Protein AF-S4RCI8-F1 (afdb_monomer_lite)

Secondary structure (DSSP, 8-state):
-HHHHHHHHHHHHHHHHHHHH---HHHHHHHHHHTTT-HHHHHHHHHHGGG--SSS-SS-----------

Foldseek 3Di:
DVVVVVVVLLVVLLVVCCVVVVDDSVLSSVLCVVVVNPSVNSNCCVVCVVPDDPDDPPPDDDDPPDDDDD

Sequence (70 aa):
MSVEMDELRHQVMINQFVLTAGCAADQAKQLLQAAHWQFETALSTFFQDGNMPQSHQYHQMVSICHMTPA

pLDDT: mean 77.14, std 20.15, range [41.5, 96.5]

Radius of gyration: 20.31 Å; chains: 1; bounding box: 73×22×36 Å

Structure (mmCIF, N/CA/C/O backbone):
data_AF-S4RCI8-F1
#
_entry.id   AF-S4RCI8-F1
#
loop_
_atom_site.group_PDB
_atom_site.id
_atom_site.type_symbol
_atom_site.label_atom_id
_atom_site.label_alt_id
_atom_site.label_comp_id
_atom_site.label_asym_id
_atom_site.label_entity_id
_atom_site.label_seq_id
_atom_site.pdbx_PDB_ins_code
_atom_site.Cartn_x
_atom_site.Cartn_y
_atom_site.Cartn_z
_atom_site.occupancy
_atom_site.B_iso_or_equiv
_atom_site.auth_seq_id
_atom_site.auth_comp_id
_atom_site.auth_asym_id
_atom_site.auth_atom_id
_atom_site.pdbx_PDB_model_num
ATOM 1 N N . MET A 1 1 ? -19.355 -8.107 8.528 1.00 56.22 1 MET A N 1
ATOM 2 C CA . MET A 1 1 ? -19.383 -6.738 7.966 1.00 56.22 1 MET A CA 1
ATOM 3 C C . MET A 1 1 ? -18.063 -5.988 8.167 1.00 56.22 1 MET A C 1
ATOM 5 O O . MET A 1 1 ? -17.770 -5.125 7.362 1.00 56.22 1 MET A O 1
ATOM 9 N N . SER A 1 2 ? -17.239 -6.314 9.173 1.00 60.25 2 SER A N 1
ATOM 10 C CA . SER A 1 2 ? -15.971 -5.600 9.434 1.00 60.25 2 SER A CA 1
ATOM 11 C C . SER A 1 2 ? -14.780 -6.047 8.570 1.00 60.25 2 SER A C 1
ATOM 13 O O . SER A 1 2 ? -13.897 -5.243 8.306 1.00 60.25 2 SER A O 1
ATOM 15 N N . VAL A 1 3 ? -14.760 -7.307 8.120 1.00 68.62 3 VAL A N 1
ATOM 16 C CA . VAL A 1 3 ? -13.657 -7.879 7.316 1.00 68.62 3 VAL A CA 1
ATOM 17 C C . VAL A 1 3 ? -13.563 -7.274 5.912 1.00 68.62 3 VAL A C 1
ATOM 19 O O . VAL A 1 3 ? -12.473 -7.011 5.424 1.00 68.62 3 VAL A O 1
ATOM 22 N N . GLU A 1 4 ? -14.705 -6.946 5.310 1.00 71.88 4 GLU A N 1
ATOM 23 C CA . GLU A 1 4 ? -14.775 -6.435 3.936 1.00 71.88 4 GLU A CA 1
ATOM 24 C C . GLU A 1 4 ? -14.182 -5.023 3.809 1.00 71.88 4 GLU A C 1
ATOM 26 O O . GLU A 1 4 ? -13.505 -4.711 2.831 1.00 71.88 4 GLU A O 1
ATOM 31 N N . MET A 1 5 ? -14.369 -4.174 4.828 1.00 82.12 5 MET A N 1
ATOM 32 C CA . MET A 1 5 ? -13.771 -2.835 4.832 1.00 82.12 5 MET A CA 1
ATOM 33 C C . MET A 1 5 ? -12.267 -2.852 5.074 1.00 82.12 5 MET A C 1
ATOM 35 O O . MET A 1 5 ? -11.562 -1.982 4.566 1.00 82.12 5 MET A O 1
ATOM 39 N N . ASP A 1 6 ? -11.770 -3.835 5.818 1.00 85.19 6 ASP A N 1
ATOM 40 C CA . ASP A 1 6 ? -10.337 -4.016 6.028 1.00 85.19 6 ASP A CA 1
ATOM 41 C C . ASP A 1 6 ? -9.653 -4.466 4.726 1.00 85.19 6 ASP A C 1
ATOM 43 O O . ASP A 1 6 ? -8.659 -3.876 4.302 1.00 85.19 6 ASP A O 1
ATOM 47 N N . GLU A 1 7 ? -10.266 -5.405 3.997 1.00 87.44 7 GLU A N 1
ATOM 48 C CA . GLU A 1 7 ? -9.815 -5.815 2.662 1.00 87.44 7 GLU A CA 1
ATOM 49 C C . GLU A 1 7 ? -9.852 -4.665 1.646 1.00 87.44 7 GLU A C 1
ATOM 51 O O . GLU A 1 7 ? -8.886 -4.465 0.902 1.00 87.44 7 GLU A O 1
ATOM 56 N N . LEU A 1 8 ? -10.920 -3.858 1.639 1.00 92.38 8 LEU A N 1
ATOM 57 C CA . LEU A 1 8 ? -11.012 -2.692 0.759 1.00 92.38 8 LEU A CA 1
ATOM 58 C C . LEU A 1 8 ? -9.934 -1.653 1.089 1.00 92.38 8 LEU A C 1
ATOM 60 O O . LEU A 1 8 ? -9.289 -1.117 0.187 1.00 92.38 8 LEU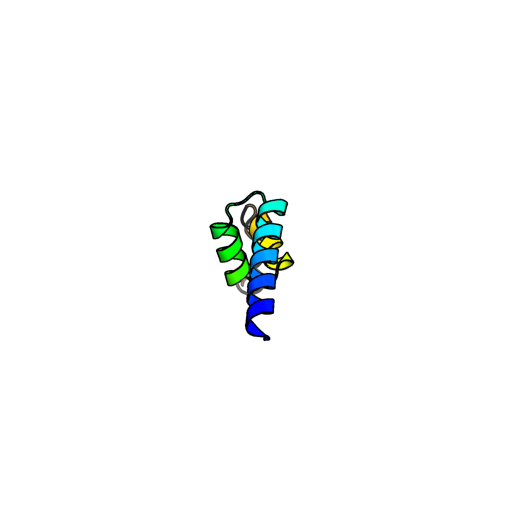 A O 1
ATOM 64 N N . ARG A 1 9 ? -9.696 -1.390 2.377 1.00 91.75 9 ARG A N 1
ATOM 65 C CA . ARG A 1 9 ? -8.653 -0.466 2.835 1.00 91.75 9 ARG A CA 1
ATOM 66 C C . ARG A 1 9 ? -7.267 -0.941 2.393 1.00 91.75 9 ARG A C 1
ATOM 68 O O . ARG A 1 9 ? -6.482 -0.134 1.897 1.00 91.75 9 ARG A O 1
ATOM 75 N N . HIS A 1 10 ? -6.980 -2.236 2.524 1.00 94.00 10 HIS A N 1
ATOM 76 C CA . HIS A 1 10 ? -5.742 -2.848 2.043 1.00 94.00 10 HIS A CA 1
ATOM 77 C C . HIS A 1 10 ? -5.555 -2.672 0.532 1.00 94.00 10 HIS A C 1
ATOM 79 O O . HIS A 1 10 ? -4.492 -2.235 0.093 1.00 94.00 10 HIS A O 1
ATOM 85 N N . GLN A 1 11 ? -6.597 -2.923 -0.261 1.00 94.44 11 GLN A N 1
ATOM 86 C CA . GLN A 1 11 ? -6.571 -2.720 -1.713 1.00 94.44 11 GLN A CA 1
ATOM 87 C C . GLN A 1 11 ? -6.338 -1.253 -2.100 1.00 94.44 11 GLN A C 1
ATOM 89 O O . GLN A 1 11 ? -5.498 -0.958 -2.951 1.00 94.44 11 GLN A O 1
ATOM 94 N N . VAL A 1 12 ? -7.027 -0.315 -1.444 1.00 95.38 12 VAL A N 1
ATOM 95 C CA . VAL A 1 12 ? -6.837 1.125 -1.682 1.00 95.38 12 VAL A CA 1
ATOM 96 C C . VAL A 1 12 ? -5.413 1.554 -1.336 1.00 95.38 12 VAL A C 1
ATOM 98 O O . VAL A 1 12 ? -4.815 2.315 -2.094 1.00 95.38 12 VAL A O 1
ATOM 101 N N . MET A 1 13 ? -4.837 1.044 -0.243 1.00 95.44 13 MET A N 1
ATOM 102 C CA . MET A 1 13 ? -3.446 1.332 0.115 1.00 95.44 13 MET A CA 1
ATOM 103 C C . MET A 1 13 ? -2.460 0.806 -0.932 1.00 95.44 13 MET A C 1
ATOM 105 O O . MET A 1 13 ? -1.541 1.535 -1.299 1.00 95.44 13 MET A O 1
ATOM 109 N N . ILE A 1 14 ? -2.666 -0.407 -1.458 1.00 96.44 14 ILE A N 1
ATOM 110 C CA . ILE A 1 14 ? -1.831 -0.963 -2.536 1.00 96.44 14 ILE A CA 1
ATOM 111 C C . ILE A 1 14 ? -1.901 -0.066 -3.772 1.00 96.44 14 ILE A C 1
ATOM 113 O O . ILE A 1 14 ? -0.865 0.344 -4.289 1.00 96.44 14 ILE A O 1
ATOM 117 N N . ASN A 1 15 ? -3.106 0.298 -4.212 1.00 95.81 15 ASN A N 1
ATOM 118 C CA . ASN A 1 15 ? -3.281 1.152 -5.385 1.00 95.81 15 ASN A CA 1
ATOM 119 C C . ASN A 1 15 ? -2.664 2.536 -5.184 1.00 95.81 15 ASN A C 1
ATOM 121 O O . ASN A 1 15 ? -1.974 3.032 -6.070 1.00 95.81 15 ASN A O 1
ATOM 125 N N . GLN A 1 16 ? -2.850 3.140 -4.009 1.00 96.50 16 GLN A N 1
ATOM 126 C CA . GLN A 1 16 ? -2.216 4.416 -3.692 1.00 96.50 16 GLN A CA 1
ATOM 127 C C . GLN A 1 16 ? -0.694 4.322 -3.714 1.00 96.50 16 GLN A C 1
ATOM 129 O O . GLN A 1 16 ? -0.029 5.241 -4.190 1.00 96.50 16 GLN A O 1
ATOM 134 N N . PHE A 1 17 ? -0.134 3.213 -3.238 1.00 95.19 17 PHE A N 1
ATOM 135 C CA . PHE A 1 17 ? 1.305 3.005 -3.239 1.00 95.19 17 PHE A CA 1
ATOM 136 C C . PHE A 1 17 ? 1.827 2.872 -4.669 1.00 95.19 17 PHE A C 1
ATOM 138 O O . PHE A 1 17 ? 2.783 3.546 -5.033 1.00 95.19 17 PHE A O 1
ATOM 145 N N . VAL A 1 18 ? 1.164 2.067 -5.502 1.00 95.81 18 VAL A N 1
ATOM 146 C CA . VAL A 1 18 ? 1.487 1.905 -6.928 1.00 95.81 18 VAL A CA 1
ATOM 147 C C . VAL A 1 18 ? 1.432 3.241 -7.666 1.00 95.81 18 VAL A C 1
ATOM 149 O O . VAL A 1 18 ? 2.358 3.563 -8.402 1.00 95.81 18 VAL A O 1
ATOM 152 N N . LEU A 1 19 ? 0.389 4.042 -7.444 1.00 95.44 19 LEU A N 1
ATOM 153 C CA . LEU A 1 19 ? 0.235 5.350 -8.087 1.00 95.44 19 LEU A CA 1
ATOM 154 C C . LEU A 1 19 ? 1.298 6.361 -7.636 1.00 95.44 19 LEU A C 1
ATOM 156 O O . LEU A 1 19 ? 1.726 7.187 -8.435 1.00 95.44 19 LEU A O 1
ATOM 160 N N . THR A 1 20 ? 1.727 6.295 -6.373 1.00 93.44 20 THR A N 1
ATOM 161 C CA . THR A 1 20 ? 2.699 7.241 -5.798 1.00 93.44 20 THR A CA 1
ATOM 162 C C . THR A 1 20 ? 4.142 6.847 -6.119 1.00 93.44 20 THR A C 1
ATOM 164 O O . THR A 1 20 ? 4.942 7.686 -6.520 1.00 93.44 20 THR A O 1
ATOM 167 N N . ALA A 1 21 ? 4.483 5.571 -5.933 1.00 91.88 21 ALA A N 1
ATOM 168 C CA . ALA A 1 21 ? 5.832 5.031 -6.086 1.00 91.88 21 ALA A CA 1
ATOM 169 C C . ALA A 1 21 ? 6.118 4.487 -7.496 1.00 91.88 21 ALA A C 1
ATOM 171 O O . ALA A 1 21 ? 7.265 4.180 -7.812 1.00 91.88 21 ALA A O 1
ATOM 172 N N . GLY A 1 22 ? 5.093 4.320 -8.338 1.00 92.69 22 GLY A N 1
ATOM 173 C CA . GLY A 1 22 ? 5.231 3.781 -9.695 1.00 92.69 22 GLY A CA 1
ATOM 174 C C . GLY A 1 22 ? 5.652 2.307 -9.747 1.00 92.69 22 GLY A C 1
ATOM 175 O O . GLY A 1 22 ? 6.249 1.880 -10.731 1.00 92.69 22 GLY A O 1
ATOM 176 N N . CYS A 1 23 ? 5.393 1.534 -8.689 1.00 92.00 23 CYS A N 1
ATOM 177 C CA . CYS A 1 23 ? 5.833 0.138 -8.561 1.00 92.00 23 CYS A CA 1
ATOM 178 C C . CYS A 1 23 ? 4.750 -0.878 -8.922 1.00 92.00 23 CYS A C 1
ATOM 180 O O . CYS A 1 23 ? 3.574 -0.548 -9.025 1.00 92.00 23 CYS A O 1
ATOM 182 N N . ALA A 1 24 ? 5.132 -2.148 -9.062 1.00 95.25 24 ALA A N 1
ATOM 183 C CA . ALA A 1 24 ? 4.169 -3.230 -9.233 1.00 95.25 24 ALA A CA 1
ATOM 184 C C . ALA A 1 24 ? 3.289 -3.405 -7.979 1.00 95.25 24 ALA A C 1
ATOM 186 O O . ALA A 1 24 ? 3.763 -3.277 -6.849 1.00 95.25 24 ALA A O 1
ATOM 187 N N . ALA A 1 25 ? 2.018 -3.768 -8.175 1.00 94.06 25 ALA A N 1
ATOM 188 C CA . ALA A 1 25 ? 1.068 -3.992 -7.079 1.00 94.06 25 ALA A CA 1
ATOM 189 C C . ALA A 1 25 ? 1.523 -5.083 -6.097 1.00 94.06 25 ALA A C 1
ATOM 191 O O . ALA A 1 25 ? 1.299 -4.961 -4.894 1.00 94.06 25 ALA A O 1
ATOM 192 N N . ASP A 1 26 ? 2.208 -6.118 -6.590 1.00 93.81 26 ASP A N 1
ATOM 193 C CA . ASP A 1 26 ? 2.760 -7.180 -5.745 1.00 93.81 26 ASP A CA 1
ATOM 194 C C . ASP A 1 26 ? 3.869 -6.651 -4.818 1.00 93.81 26 ASP A C 1
ATOM 196 O O . ASP A 1 26 ? 3.860 -6.897 -3.613 1.00 93.81 26 ASP A O 1
ATOM 200 N N . GLN A 1 27 ? 4.755 -5.806 -5.352 1.00 92.44 27 GLN A N 1
ATOM 201 C CA . GLN A 1 27 ? 5.816 -5.160 -4.580 1.00 92.44 27 GLN A CA 1
ATOM 202 C C . GLN A 1 27 ? 5.248 -4.175 -3.549 1.00 92.44 27 GLN A C 1
ATOM 204 O O . GLN A 1 27 ? 5.661 -4.183 -2.389 1.00 92.44 27 GLN A O 1
ATOM 209 N N . ALA A 1 28 ? 4.256 -3.372 -3.943 1.00 94.50 28 ALA A N 1
ATOM 210 C CA . ALA A 1 28 ? 3.529 -2.486 -3.037 1.00 94.50 28 ALA A CA 1
ATOM 211 C C . ALA A 1 28 ? 2.879 -3.260 -1.881 1.00 94.50 28 ALA A C 1
ATOM 213 O O . ALA A 1 28 ? 2.982 -2.855 -0.723 1.00 94.50 28 ALA A O 1
ATOM 214 N N . LYS A 1 29 ? 2.251 -4.404 -2.177 1.00 94.25 29 LYS A N 1
ATOM 215 C CA . LYS A 1 29 ? 1.643 -5.276 -1.171 1.00 94.25 29 LYS A CA 1
ATOM 216 C C . LYS A 1 29 ? 2.679 -5.806 -0.182 1.00 94.25 29 LYS A C 1
ATOM 218 O O . LYS A 1 29 ? 2.449 -5.707 1.019 1.00 94.25 29 LYS A O 1
ATOM 223 N N . GLN A 1 30 ? 3.813 -6.317 -0.659 1.00 94.44 30 GLN A N 1
ATOM 224 C CA . GLN A 1 30 ? 4.876 -6.834 0.210 1.00 94.44 30 GLN A CA 1
ATOM 225 C C . GLN A 1 30 ? 5.413 -5.755 1.161 1.00 94.44 30 GLN A C 1
ATOM 227 O O . GLN A 1 30 ? 5.547 -5.998 2.359 1.00 94.44 30 GLN A O 1
ATOM 232 N N . LEU A 1 31 ? 5.651 -4.544 0.651 1.00 93.62 31 LEU A N 1
ATOM 233 C CA . LEU A 1 31 ? 6.137 -3.411 1.446 1.00 93.62 31 LEU A CA 1
ATOM 234 C C . LEU A 1 31 ? 5.112 -2.956 2.483 1.00 93.62 31 LEU A C 1
ATOM 236 O O . LEU A 1 31 ? 5.456 -2.748 3.645 1.00 93.62 31 LEU A O 1
ATOM 240 N N . LEU A 1 32 ? 3.843 -2.845 2.087 1.00 94.31 32 LEU A N 1
ATOM 241 C CA . LEU A 1 32 ? 2.767 -2.510 3.011 1.00 94.31 32 LEU A CA 1
ATOM 242 C C . LEU A 1 32 ? 2.611 -3.587 4.086 1.00 94.31 32 LEU A C 1
ATOM 244 O O . LEU A 1 32 ? 2.510 -3.239 5.255 1.00 94.31 32 LEU A O 1
ATOM 248 N N . GLN A 1 33 ? 2.663 -4.876 3.744 1.00 93.50 33 GLN A N 1
ATOM 249 C CA . GLN A 1 33 ? 2.601 -5.954 4.737 1.00 93.50 33 GLN A CA 1
ATOM 250 C C . GLN A 1 33 ? 3.793 -5.918 5.704 1.00 93.50 33 GLN A C 1
ATOM 252 O O . GLN A 1 33 ? 3.589 -6.021 6.914 1.00 93.50 33 GLN A O 1
ATOM 257 N N . ALA A 1 34 ? 5.013 -5.716 5.196 1.00 91.31 34 ALA A N 1
ATOM 258 C CA . ALA A 1 34 ? 6.221 -5.590 6.013 1.00 91.31 34 ALA A CA 1
ATOM 259 C C . ALA A 1 34 ? 6.173 -4.370 6.950 1.00 91.31 34 ALA A C 1
ATOM 261 O O . ALA A 1 34 ? 6.665 -4.429 8.074 1.00 91.31 34 ALA A O 1
ATOM 262 N N . ALA A 1 35 ? 5.531 -3.284 6.516 1.00 93.25 35 ALA A N 1
ATOM 263 C CA . ALA A 1 35 ? 5.316 -2.079 7.308 1.00 93.25 35 ALA A CA 1
ATOM 264 C C . ALA A 1 35 ? 4.048 -2.135 8.182 1.00 93.25 35 ALA A C 1
ATOM 266 O O . ALA A 1 35 ? 3.605 -1.096 8.664 1.00 93.25 35 ALA A O 1
ATOM 267 N N . HIS A 1 36 ? 3.418 -3.302 8.369 1.0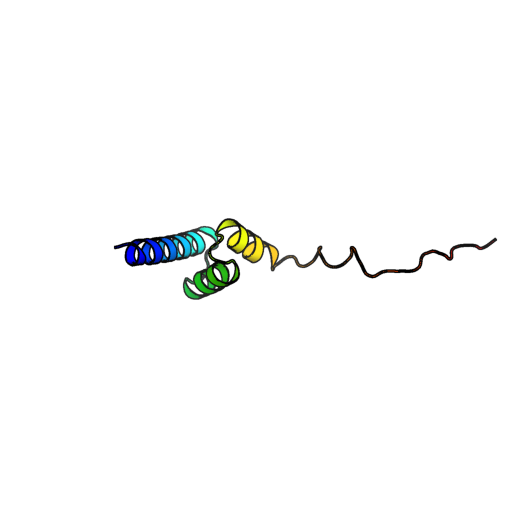0 92.62 36 HIS A N 1
ATOM 268 C CA . HIS A 1 36 ? 2.148 -3.438 9.103 1.00 92.62 36 HIS A CA 1
ATOM 269 C C . HIS A 1 36 ? 1.047 -2.486 8.600 1.00 92.62 36 HIS A C 1
ATOM 271 O O . HIS A 1 36 ? 0.300 -1.886 9.376 1.00 92.62 36 HIS A O 1
ATOM 277 N N . TRP A 1 37 ? 0.982 -2.318 7.284 1.00 92.38 37 TRP A N 1
ATOM 278 C CA . TRP A 1 37 ? 0.082 -1.425 6.562 1.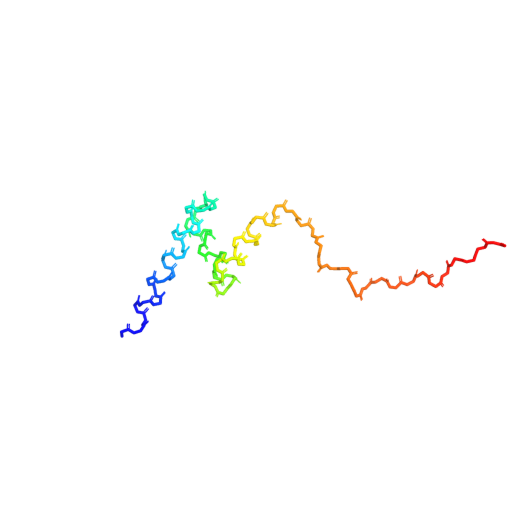00 92.38 37 TRP A CA 1
ATOM 279 C C . TRP A 1 37 ? 0.214 0.057 6.943 1.00 92.38 37 TRP A C 1
ATOM 281 O O . TRP A 1 37 ? -0.718 0.844 6.771 1.00 92.38 37 TRP A O 1
ATOM 291 N N . GLN A 1 38 ? 1.387 0.464 7.432 1.00 92.00 38 GLN A N 1
ATOM 292 C CA . GLN A 1 38 ? 1.743 1.867 7.619 1.00 92.00 38 GLN A CA 1
ATOM 293 C C . GLN A 1 38 ? 2.215 2.458 6.286 1.00 92.00 38 GLN A C 1
ATOM 295 O O . GLN A 1 38 ? 3.368 2.294 5.891 1.00 92.00 38 GLN A O 1
ATOM 300 N N . PHE A 1 39 ? 1.315 3.145 5.580 1.00 92.12 39 PHE A N 1
ATOM 301 C CA . PHE A 1 39 ? 1.567 3.696 4.243 1.00 92.12 39 PHE A CA 1
ATOM 302 C C . PHE A 1 39 ? 2.791 4.628 4.186 1.00 92.12 39 PHE A C 1
ATOM 304 O O . PHE A 1 39 ? 3.658 4.455 3.332 1.00 92.12 39 PHE A O 1
ATOM 311 N N . GLU A 1 40 ? 2.898 5.576 5.122 1.00 92.75 40 GLU A N 1
ATOM 312 C CA . GLU A 1 40 ? 4.033 6.509 5.197 1.00 92.75 40 GLU A CA 1
ATOM 313 C C . GLU A 1 40 ? 5.354 5.793 5.493 1.00 92.75 40 GLU A C 1
ATOM 315 O O . GLU A 1 40 ? 6.374 6.105 4.880 1.00 92.75 40 GLU A O 1
ATOM 320 N N . THR A 1 41 ? 5.342 4.796 6.384 1.00 91.44 41 THR A N 1
ATOM 321 C CA . THR A 1 41 ? 6.525 3.977 6.674 1.00 91.44 41 THR A CA 1
ATOM 322 C C . THR A 1 41 ? 6.943 3.179 5.448 1.00 91.44 41 THR A C 1
ATOM 324 O O . THR A 1 41 ? 8.113 3.213 5.094 1.00 91.44 41 THR A O 1
ATOM 327 N N . ALA A 1 42 ? 6.005 2.526 4.757 1.00 93.31 42 ALA A N 1
ATOM 328 C CA . ALA A 1 42 ? 6.298 1.762 3.549 1.00 93.31 42 ALA A CA 1
ATOM 329 C C . ALA A 1 42 ? 6.886 2.650 2.442 1.00 93.31 42 ALA A C 1
ATOM 331 O O . ALA A 1 42 ? 7.857 2.253 1.803 1.00 93.31 42 ALA A O 1
ATOM 332 N N . LEU A 1 43 ? 6.329 3.851 2.222 1.00 92.31 43 LEU A N 1
ATOM 333 C CA . LEU A 1 43 ? 6.856 4.796 1.230 1.00 92.31 43 LEU A CA 1
ATOM 334 C C . LEU A 1 43 ? 8.244 5.281 1.628 1.00 92.31 43 LEU A C 1
ATOM 336 O O . LEU A 1 43 ? 9.161 5.257 0.814 1.00 92.31 43 LEU A O 1
ATOM 340 N N . SER A 1 44 ? 8.409 5.686 2.886 1.00 89.94 44 SER A N 1
ATOM 341 C CA . SER A 1 44 ? 9.695 6.133 3.405 1.00 89.94 44 SER A CA 1
ATOM 342 C C . SER A 1 44 ? 10.747 5.034 3.276 1.00 89.94 44 SER A C 1
ATOM 344 O O . SER A 1 44 ? 11.813 5.297 2.743 1.00 89.94 44 SER A O 1
ATOM 346 N N . THR A 1 45 ? 10.451 3.788 3.653 1.00 87.44 45 THR A N 1
ATOM 347 C CA . THR A 1 45 ? 11.356 2.645 3.459 1.00 87.44 45 THR A CA 1
ATOM 348 C C . THR A 1 45 ? 11.649 2.402 1.984 1.00 87.44 45 THR A C 1
ATOM 350 O O . THR A 1 45 ? 12.807 2.245 1.628 1.00 87.44 45 THR A O 1
ATOM 353 N N . PHE A 1 46 ? 10.641 2.429 1.113 1.00 88.06 46 PHE A N 1
ATOM 354 C CA . PHE A 1 46 ? 10.825 2.218 -0.322 1.00 88.06 46 PHE A CA 1
ATOM 355 C C . PHE A 1 46 ? 11.747 3.260 -0.967 1.00 88.06 46 PHE A C 1
ATOM 357 O O . PHE A 1 46 ? 12.617 2.910 -1.759 1.00 88.06 46 PHE A O 1
ATOM 364 N N . PHE A 1 47 ? 11.600 4.533 -0.598 1.00 84.94 47 PHE A N 1
ATOM 365 C CA . PHE A 1 47 ? 12.473 5.599 -1.088 1.00 84.94 47 PHE A CA 1
ATOM 366 C C . PHE A 1 47 ? 13.821 5.669 -0.349 1.00 84.94 47 PHE A C 1
ATOM 368 O O . PHE A 1 47 ? 14.791 6.174 -0.911 1.00 84.94 47 PHE A O 1
ATOM 375 N N . GLN A 1 48 ? 13.908 5.164 0.885 1.00 73.12 48 GLN A N 1
ATOM 376 C CA . GLN A 1 48 ? 15.147 5.109 1.669 1.00 73.12 48 GLN A CA 1
ATOM 377 C C . GLN A 1 48 ? 16.017 3.880 1.375 1.00 73.12 48 GLN A C 1
ATOM 379 O O . GLN A 1 48 ? 17.219 3.952 1.613 1.00 73.12 48 GLN A O 1
ATOM 384 N N . ASP A 1 49 ? 15.469 2.774 0.862 1.00 62.09 49 ASP A N 1
ATOM 385 C CA . ASP A 1 49 ? 16.239 1.556 0.547 1.00 62.09 49 ASP A CA 1
ATOM 386 C C . ASP A 1 49 ? 17.312 1.818 -0.529 1.00 62.09 49 ASP A C 1
ATOM 388 O O . ASP A 1 49 ? 18.393 1.236 -0.499 1.00 62.09 49 ASP A O 1
ATOM 392 N N . GLY A 1 50 ? 17.095 2.816 -1.394 1.00 54.25 50 GLY A N 1
ATOM 393 C CA . GLY A 1 50 ? 18.116 3.335 -2.311 1.00 54.25 50 GLY A CA 1
ATOM 394 C C . GLY A 1 50 ? 19.250 4.134 -1.647 1.00 54.25 50 GLY A C 1
ATOM 395 O O . GLY A 1 50 ? 20.158 4.572 -2.348 1.00 54.25 50 GLY A O 1
ATOM 396 N N . ASN A 1 51 ? 19.211 4.354 -0.327 1.00 47.44 51 ASN A N 1
ATOM 397 C CA . ASN A 1 51 ? 20.102 5.274 0.384 1.00 47.44 51 ASN A CA 1
ATOM 398 C C . ASN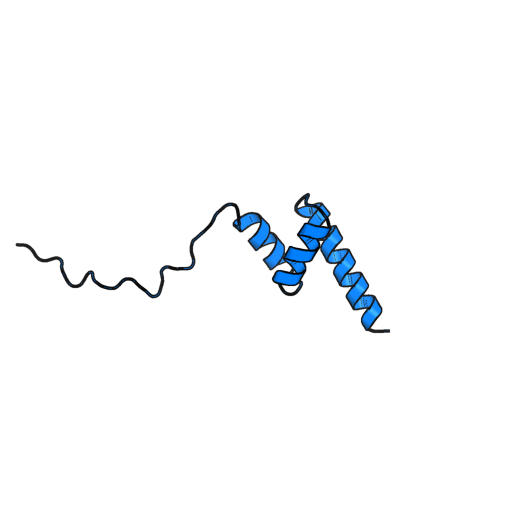 A 1 51 ? 20.607 4.761 1.756 1.00 47.44 51 ASN A C 1
ATOM 400 O O . ASN A 1 51 ? 20.881 5.560 2.651 1.00 47.44 51 ASN A O 1
ATOM 404 N N . MET A 1 52 ? 20.729 3.445 1.971 1.00 52.59 52 MET A N 1
ATOM 405 C CA . MET A 1 52 ? 21.249 2.901 3.243 1.00 52.59 52 MET A CA 1
ATOM 406 C C . MET A 1 52 ? 22.671 3.403 3.603 1.00 52.59 52 MET A C 1
ATOM 408 O O . MET A 1 52 ? 23.481 3.592 2.695 1.00 52.59 52 MET A O 1
ATOM 412 N N . PRO A 1 53 ? 23.080 3.422 4.898 1.00 50.03 53 PRO A N 1
ATOM 413 C CA . PRO A 1 53 ? 22.294 3.383 6.142 1.00 50.03 53 PRO A CA 1
ATOM 414 C C . PRO A 1 53 ? 22.742 4.452 7.172 1.00 50.03 53 PRO A C 1
ATOM 416 O O . PRO A 1 53 ? 23.929 4.729 7.324 1.00 50.03 53 PRO A O 1
ATOM 419 N N . GLN A 1 54 ? 21.838 4.971 8.010 1.00 48.09 54 GLN A N 1
ATOM 420 C CA . GLN A 1 54 ? 22.262 5.670 9.237 1.00 48.09 54 GLN A CA 1
ATOM 421 C C . GLN A 1 54 ? 21.365 5.342 10.431 1.00 48.09 54 GLN A C 1
ATOM 423 O O . GLN A 1 54 ? 20.711 6.207 10.998 1.00 48.09 54 GLN A O 1
ATOM 428 N N . SER A 1 55 ? 21.337 4.071 10.840 1.00 47.38 55 SER A N 1
ATOM 429 C CA . SER A 1 55 ? 20.873 3.731 12.192 1.00 47.38 55 SER A CA 1
ATOM 430 C C . SER A 1 55 ? 21.470 2.421 12.711 1.00 47.38 55 SER A C 1
ATOM 432 O O . SER A 1 55 ? 20.759 1.525 13.135 1.00 47.38 55 SER A O 1
ATOM 434 N N . HIS A 1 56 ? 22.800 2.284 12.668 1.00 50.72 56 HIS A N 1
ATOM 435 C CA . HIS A 1 56 ? 23.506 1.179 13.339 1.00 50.72 56 HIS A CA 1
ATOM 436 C C . HIS A 1 56 ? 24.807 1.618 14.043 1.00 50.72 56 HIS A C 1
ATOM 438 O O . HIS A 1 56 ? 25.712 0.808 14.2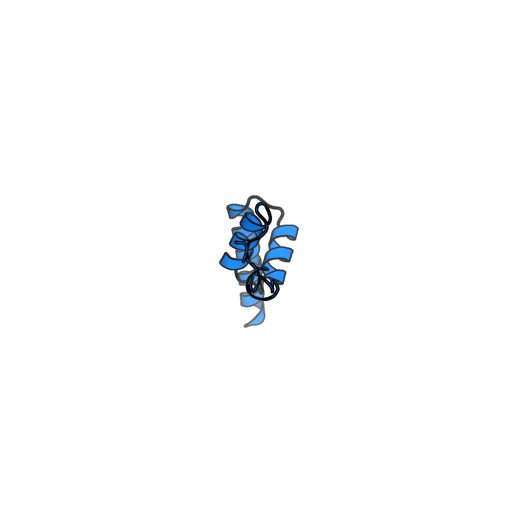07 1.00 50.72 56 HIS A O 1
ATOM 444 N N . GLN A 1 57 ? 24.938 2.877 14.493 1.00 50.38 57 GLN A N 1
ATOM 445 C CA . GLN A 1 57 ? 26.197 3.333 15.118 1.00 50.38 57 GLN A CA 1
ATOM 446 C C . GLN A 1 57 ? 26.081 4.053 16.468 1.00 50.38 57 GLN A C 1
ATOM 448 O O . GLN A 1 57 ? 27.013 4.751 16.853 1.00 50.38 57 GLN A O 1
ATOM 453 N N . TYR A 1 58 ? 24.995 3.859 17.225 1.00 50.53 58 TYR A N 1
ATOM 454 C CA . TYR A 1 58 ? 24.877 4.456 18.568 1.00 50.53 58 TYR A CA 1
ATOM 455 C C . TYR A 1 58 ? 25.202 3.521 19.742 1.00 50.53 58 TYR A C 1
ATOM 457 O O . TYR A 1 58 ? 25.025 3.926 20.888 1.00 50.53 58 TYR A O 1
ATOM 465 N N . HIS A 1 59 ? 25.688 2.291 19.511 1.00 48.12 59 HIS A N 1
ATOM 466 C CA . HIS A 1 59 ? 25.930 1.379 20.641 1.00 48.12 59 HIS A CA 1
ATOM 467 C C . HIS A 1 59 ? 27.157 0.459 20.587 1.00 48.12 59 HIS A C 1
ATOM 469 O O . HIS A 1 59 ? 27.288 -0.387 21.468 1.00 48.12 59 HIS A O 1
ATOM 475 N N . GLN A 1 60 ? 28.080 0.584 19.622 1.00 48.34 60 GLN A N 1
ATOM 476 C CA . GLN A 1 60 ? 29.184 -0.390 19.552 1.00 48.34 60 GLN A CA 1
ATOM 477 C C . GLN A 1 60 ? 30.514 0.117 18.967 1.00 48.34 60 GLN A C 1
ATOM 479 O O . GLN A 1 60 ? 31.115 -0.531 18.121 1.00 48.34 60 GLN A O 1
ATOM 484 N N . MET A 1 61 ? 31.018 1.258 19.445 1.00 48.22 61 MET A N 1
ATOM 485 C CA . MET A 1 61 ? 32.439 1.623 19.286 1.00 48.22 61 MET A CA 1
ATOM 486 C C . MET A 1 61 ? 32.823 2.585 20.423 1.00 48.22 61 MET A C 1
ATOM 488 O O . MET A 1 61 ? 32.615 3.786 20.337 1.00 48.22 61 MET A O 1
ATOM 492 N N . VAL A 1 62 ? 33.040 2.112 21.650 1.00 55.25 62 VAL A N 1
ATOM 493 C CA . VAL A 1 62 ? 34.323 1.610 22.176 1.00 55.25 62 VAL A CA 1
ATOM 494 C C . VAL A 1 62 ? 35.543 2.417 21.701 1.00 55.25 62 VAL A C 1
ATOM 496 O O . VAL A 1 62 ? 35.850 2.471 20.517 1.00 55.25 62 VAL A O 1
ATOM 499 N N . SER A 1 63 ? 36.301 2.927 22.676 1.00 47.47 63 SER A N 1
ATOM 500 C CA . SER A 1 63 ? 37.753 3.119 22.588 1.00 47.47 63 SER A CA 1
ATOM 501 C C . SER A 1 63 ? 38.312 4.348 21.848 1.00 47.47 63 SER A C 1
ATOM 503 O O . SER A 1 63 ? 39.127 4.203 20.944 1.00 47.47 63 SER A O 1
ATOM 505 N N . ILE A 1 64 ? 38.022 5.564 22.330 1.00 52.38 64 ILE A N 1
ATOM 506 C CA . ILE A 1 64 ? 38.991 6.683 22.228 1.00 52.38 64 ILE A CA 1
ATOM 507 C C . ILE A 1 64 ? 39.478 7.163 23.610 1.00 52.38 64 ILE A C 1
ATOM 509 O O . ILE A 1 64 ? 40.023 8.250 23.769 1.00 52.38 64 ILE A O 1
ATOM 513 N N . CYS A 1 65 ? 39.402 6.288 24.620 1.00 48.16 65 CYS A N 1
ATOM 514 C CA . CYS A 1 65 ? 40.258 6.370 25.808 1.00 48.16 65 CYS A CA 1
ATOM 515 C C . CYS A 1 65 ? 41.722 6.031 25.455 1.00 48.16 65 CYS A C 1
ATOM 517 O O . CYS A 1 65 ? 42.274 5.123 26.059 1.00 48.16 65 CYS A O 1
ATOM 519 N N . HIS A 1 66 ? 42.337 6.669 24.452 1.00 49.25 66 HIS A N 1
ATOM 520 C 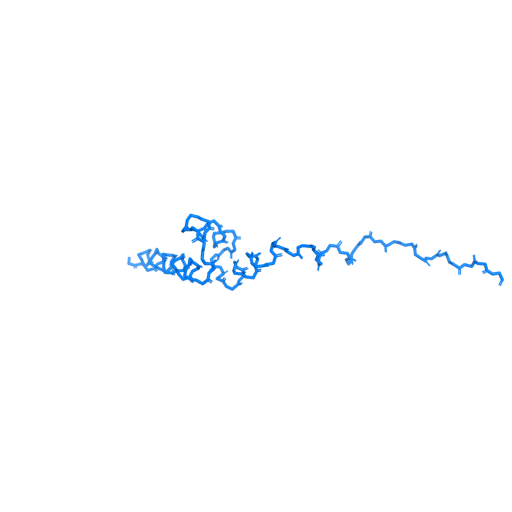CA . HIS A 1 66 ? 43.788 6.616 24.227 1.00 49.25 66 HIS A CA 1
ATOM 521 C C . HIS A 1 66 ? 44.221 7.597 23.126 1.00 49.25 66 HIS A C 1
ATOM 523 O O . HIS A 1 66 ? 44.501 7.182 22.010 1.00 49.25 66 HIS A O 1
ATOM 529 N N . MET A 1 67 ? 44.313 8.893 23.417 1.00 43.31 67 MET A N 1
ATOM 530 C CA . MET A 1 67 ? 45.175 9.784 22.629 1.00 43.31 67 MET A CA 1
ATOM 531 C C . MET A 1 67 ? 45.982 10.674 23.579 1.00 43.31 67 MET A C 1
ATOM 533 O O . MET A 1 67 ? 45.664 11.841 23.779 1.00 43.31 67 MET A O 1
ATOM 537 N N . THR A 1 68 ? 47.030 10.086 24.163 1.00 45.06 68 THR A N 1
ATOM 538 C CA . THR A 1 68 ? 48.270 10.792 24.528 1.00 45.06 68 THR A CA 1
ATOM 539 C C . THR A 1 68 ? 49.347 10.226 23.600 1.00 45.06 68 THR A C 1
ATOM 541 O O . THR A 1 68 ? 49.469 9.002 23.522 1.00 45.06 68 THR A O 1
ATOM 544 N N . PRO A 1 69 ? 50.012 11.057 22.784 1.00 51.72 69 PRO A N 1
ATOM 545 C CA . PRO A 1 69 ? 51.371 11.545 23.096 1.00 51.72 69 PRO A CA 1
ATOM 546 C C . PRO A 1 69 ? 51.517 13.036 22.688 1.00 51.72 69 PRO A C 1
ATOM 548 O O . PRO A 1 69 ? 50.833 13.478 21.773 1.00 51.72 69 PRO A O 1
ATOM 551 N N . ALA A 1 70 ? 52.325 13.917 23.273 1.00 41.50 70 ALA A N 1
ATOM 552 C CA . ALA A 1 70 ? 53.516 13.866 24.111 1.00 41.50 70 ALA A CA 1
ATOM 553 C C . ALA A 1 70 ? 53.599 15.177 24.924 1.00 41.50 70 ALA A C 1
ATOM 555 O O . ALA A 1 70 ? 52.918 16.151 24.524 1.00 41.50 70 ALA A O 1
#

Organism: Petromyzon marinus (NCBI:txid7757)

InterPro domains:
  IPR009060 UBA-like superfamily [SSF46934] (9-50)
  IPR039310 UBA-like domain-containing protein 1/2 [PTHR31993] (1-70)
  IPR054109 UBA-like domain [PF22566] (9-51)